Protein AF-A0A530BGV4-F1 (afdb_monomer_lite)

Secondary structure (DSSP, 8-state):
---HHHHHHTEEEEEE-TTEEEEEEETTEEEEEEPSEEEEEE-GGG-EEEEEEESSS-----TT----

Sequence (68 aa):
MKTILEKALGRQRVLVKENERAVALYKGEIQAVLMPGEHWLANRRGNLEISRHDLKNPEFVSAYEKAL

Structure (mmCIF, N/CA/C/O backbone):
data_AF-A0A530BGV4-F1
#
_entry.id   AF-A0A530BGV4-F1
#
loop_
_atom_site.group_PDB
_atom_site.id
_atom_site.type_symbol
_atom_site.label_atom_id
_atom_site.label_alt_id
_atom_site.label_comp_id
_atom_site.label_asym_id
_atom_site.label_entity_id
_atom_site.label_seq_id
_atom_site.pdbx_PDB_ins_code
_atom_site.Cartn_x
_atom_site.Cartn_y
_atom_site.Cartn_z
_atom_site.occupancy
_atom_site.B_iso_or_equiv
_atom_site.auth_seq_id
_atom_site.auth_comp_id
_atom_site.auth_asym_id
_atom_site.auth_atom_id
_atom_site.pdbx_PDB_model_num
ATOM 1 N N . MET A 1 1 ? -13.219 -7.811 -7.598 1.00 49.31 1 MET A N 1
ATOM 2 C CA . MET A 1 1 ? -14.367 -8.172 -6.738 1.00 49.31 1 MET A CA 1
ATOM 3 C C . MET A 1 1 ? -13.784 -8.704 -5.430 1.00 49.31 1 MET A C 1
ATOM 5 O O . MET A 1 1 ? -12.999 -9.637 -5.508 1.00 49.31 1 MET A O 1
ATOM 9 N N . LYS A 1 2 ? -14.024 -8.059 -4.277 1.00 59.41 2 LYS A N 1
ATOM 10 C CA . LYS A 1 2 ? -13.489 -8.535 -2.982 1.00 59.41 2 LYS A CA 1
ATOM 11 C C . LYS A 1 2 ? -14.230 -9.816 -2.598 1.00 59.41 2 LYS A C 1
ATOM 13 O O . LYS A 1 2 ? -15.461 -9.811 -2.586 1.00 59.41 2 LYS A O 1
ATOM 18 N N . THR A 1 3 ? -13.511 -10.893 -2.323 1.00 75.06 3 THR A N 1
ATOM 19 C CA . THR A 1 3 ? -14.116 -12.165 -1.912 1.00 75.06 3 THR A CA 1
ATOM 20 C C . THR A 1 3 ? -14.751 -12.028 -0.524 1.00 75.06 3 THR A C 1
ATOM 22 O O . THR A 1 3 ? -14.339 -11.204 0.297 1.00 75.06 3 THR A O 1
ATOM 25 N N . ILE A 1 4 ? -15.775 -12.836 -0.237 1.00 70.38 4 ILE A N 1
ATOM 26 C CA . ILE A 1 4 ? -16.428 -12.875 1.086 1.00 70.38 4 ILE A CA 1
ATOM 27 C C . ILE A 1 4 ? -15.395 -13.189 2.186 1.00 70.38 4 ILE A C 1
ATOM 29 O O . ILE A 1 4 ? -15.449 -12.619 3.275 1.00 70.38 4 ILE A O 1
ATOM 33 N N . LEU A 1 5 ? -14.398 -14.016 1.860 1.00 65.38 5 LEU A N 1
ATOM 34 C CA . LEU A 1 5 ? -13.292 -14.379 2.741 1.00 65.38 5 LEU A CA 1
ATOM 35 C C . LEU A 1 5 ? -12.399 -13.179 3.102 1.00 65.38 5 LEU A C 1
ATOM 37 O O . LEU A 1 5 ? -12.042 -13.014 4.264 1.00 65.38 5 LEU A O 1
ATOM 41 N N . GLU A 1 6 ? -12.086 -12.296 2.150 1.00 63.09 6 GLU A N 1
ATOM 42 C CA . GLU A 1 6 ? -11.308 -11.072 2.407 1.00 63.09 6 GLU A CA 1
ATOM 43 C C . GLU A 1 6 ? -12.045 -10.102 3.339 1.00 63.09 6 GLU A C 1
ATOM 45 O O . GLU A 1 6 ? -11.434 -9.516 4.239 1.00 63.09 6 GLU A O 1
ATOM 50 N N . LYS A 1 7 ? -13.372 -9.978 3.175 1.00 66.25 7 LYS A N 1
ATOM 51 C CA . LYS A 1 7 ? -14.224 -9.205 4.094 1.00 66.25 7 LYS A CA 1
ATOM 52 C C . LYS A 1 7 ? -14.235 -9.807 5.502 1.00 66.25 7 LYS A C 1
ATOM 54 O O . LYS A 1 7 ? -14.149 -9.053 6.467 1.00 66.25 7 LYS A O 1
ATOM 59 N N . ALA A 1 8 ? -14.313 -11.132 5.619 1.00 68.56 8 ALA A N 1
ATOM 60 C CA . ALA A 1 8 ? -14.344 -11.828 6.905 1.00 68.56 8 ALA A CA 1
ATOM 61 C C . ALA A 1 8 ? -12.989 -11.794 7.637 1.00 68.56 8 ALA A C 1
ATOM 63 O O . ALA A 1 8 ? -12.936 -11.534 8.836 1.00 68.56 8 ALA A O 1
ATOM 64 N N . LEU A 1 9 ? -11.880 -12.000 6.917 1.00 76.44 9 LEU A N 1
ATOM 65 C CA . LEU A 1 9 ? -10.526 -11.999 7.486 1.00 76.44 9 LEU A CA 1
ATOM 66 C C . LEU A 1 9 ? -10.002 -10.587 7.787 1.00 76.44 9 LEU A C 1
ATOM 68 O O . LEU A 1 9 ? -8.992 -10.435 8.479 1.00 76.44 9 LEU A O 1
ATOM 72 N N . GLY A 1 10 ? -10.667 -9.550 7.266 1.00 87.19 10 GLY A N 1
ATOM 73 C CA . GLY A 1 10 ? -10.215 -8.170 7.384 1.00 87.19 10 GLY A CA 1
ATOM 74 C C . GLY A 1 10 ? -8.823 -8.000 6.788 1.00 87.19 10 GLY A C 1
ATOM 75 O O . GLY A 1 10 ? -7.965 -7.379 7.413 1.00 87.19 10 GLY A O 1
ATOM 76 N N . ARG A 1 11 ? -8.587 -8.602 5.617 1.00 89.44 11 ARG A N 1
ATOM 77 C CA . ARG A 1 11 ? -7.346 -8.477 4.849 1.00 89.44 11 ARG A CA 1
ATOM 78 C C . ARG A 1 11 ? -7.632 -7.872 3.483 1.00 89.44 11 ARG A C 1
ATOM 80 O O . ARG A 1 11 ? -8.682 -8.106 2.894 1.00 89.44 11 ARG A O 1
ATOM 87 N N . GLN A 1 12 ? -6.685 -7.092 2.985 1.00 91.38 12 GLN A N 1
ATOM 88 C CA . GLN A 1 12 ? -6.731 -6.492 1.662 1.00 91.38 12 GLN A CA 1
ATOM 89 C C . GLN A 1 12 ? -5.447 -6.823 0.912 1.00 91.38 12 GLN A C 1
ATOM 91 O O . GLN A 1 12 ? -4.350 -6.619 1.433 1.00 91.38 12 GLN A O 1
ATOM 96 N N . ARG A 1 13 ? -5.599 -7.301 -0.324 1.00 94.12 13 ARG A N 1
ATOM 97 C CA . ARG A 1 13 ? -4.484 -7.451 -1.252 1.00 94.12 13 ARG A CA 1
ATOM 98 C C . ARG A 1 13 ? -4.122 -6.102 -1.871 1.00 94.12 13 ARG A C 1
ATOM 100 O O . ARG A 1 13 ? -5.000 -5.385 -2.354 1.00 94.12 13 ARG A O 1
ATOM 107 N N . VAL A 1 14 ? -2.837 -5.772 -1.863 1.00 94.88 14 VAL A N 1
ATOM 108 C CA . VAL A 1 14 ? -2.269 -4.551 -2.439 1.00 94.88 14 VAL A CA 1
ATOM 109 C C . VAL A 1 14 ? -1.166 -4.944 -3.413 1.00 94.88 14 VAL A C 1
ATOM 111 O O . VAL A 1 14 ? -0.161 -5.521 -3.013 1.00 94.88 14 VAL A O 1
ATOM 114 N N . LEU A 1 15 ? -1.362 -4.627 -4.692 1.00 96.94 15 LEU A N 1
ATOM 115 C CA . LEU A 1 15 ? -0.335 -4.756 -5.723 1.00 96.94 15 LEU A CA 1
ATOM 116 C C . LEU A 1 15 ? 0.442 -3.438 -5.826 1.00 96.94 15 LEU A C 1
ATOM 118 O O . LEU A 1 15 ? -0.166 -2.373 -5.984 1.00 96.94 15 LEU A O 1
ATOM 122 N N . VAL A 1 16 ? 1.766 -3.516 -5.738 1.00 96.50 16 VAL A N 1
ATOM 123 C CA . VAL A 1 16 ? 2.707 -2.403 -5.931 1.00 96.50 16 VAL A CA 1
ATOM 124 C C . VAL A 1 16 ? 3.506 -2.683 -7.200 1.00 96.50 16 VAL A C 1
ATOM 126 O O . VAL A 1 16 ? 4.070 -3.769 -7.340 1.00 96.50 16 VAL A O 1
ATOM 129 N N . LYS A 1 17 ? 3.516 -1.741 -8.148 1.00 95.25 17 LYS A N 1
ATOM 130 C CA . LYS A 1 17 ? 4.249 -1.907 -9.413 1.00 95.25 17 LYS A CA 1
ATOM 131 C C . LYS A 1 17 ? 5.752 -1.735 -9.204 1.00 95.25 17 LYS A C 1
ATOM 133 O O . LYS A 1 17 ? 6.176 -1.130 -8.229 1.00 95.25 17 LYS A O 1
ATOM 138 N N . GLU A 1 18 ? 6.552 -2.214 -10.153 1.00 93.25 18 GLU A N 1
ATOM 139 C CA . GLU A 1 18 ? 8.018 -2.075 -10.124 1.00 93.25 18 GLU A CA 1
ATOM 140 C C . GLU A 1 18 ? 8.491 -0.625 -10.036 1.00 93.25 18 GLU A C 1
ATOM 142 O O . GLU A 1 18 ? 9.461 -0.326 -9.344 1.00 93.25 18 GLU A O 1
ATOM 147 N N . ASN A 1 19 ? 7.773 0.283 -10.694 1.00 92.50 19 ASN A N 1
ATOM 148 C CA . ASN A 1 19 ? 8.055 1.707 -10.659 1.00 92.50 19 ASN A CA 1
ATOM 149 C C . ASN A 1 19 ? 7.349 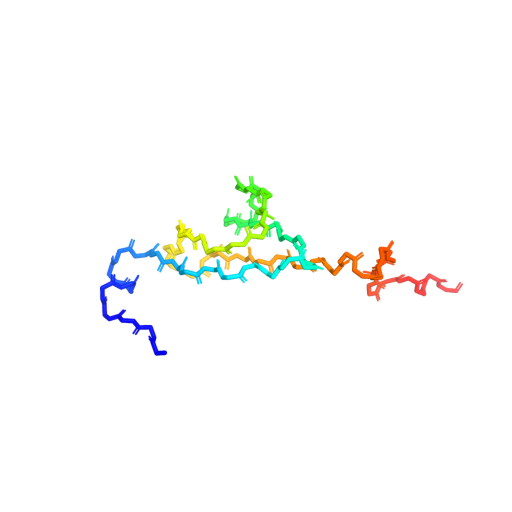2.441 -9.515 1.00 92.50 19 ASN A C 1
ATOM 151 O O . ASN A 1 19 ? 7.246 3.656 -9.570 1.00 92.50 19 ASN A O 1
ATOM 155 N N . GLU A 1 20 ? 6.814 1.745 -8.519 1.00 91.44 20 GLU A N 1
ATOM 156 C CA . GLU A 1 20 ? 6.110 2.369 -7.404 1.00 91.44 20 GLU A CA 1
ATOM 157 C C . GLU A 1 20 ? 6.747 1.956 -6.069 1.00 91.44 20 GLU A C 1
ATOM 159 O O . GLU A 1 20 ? 7.205 0.827 -5.875 1.00 91.44 20 GLU A O 1
ATOM 164 N N . 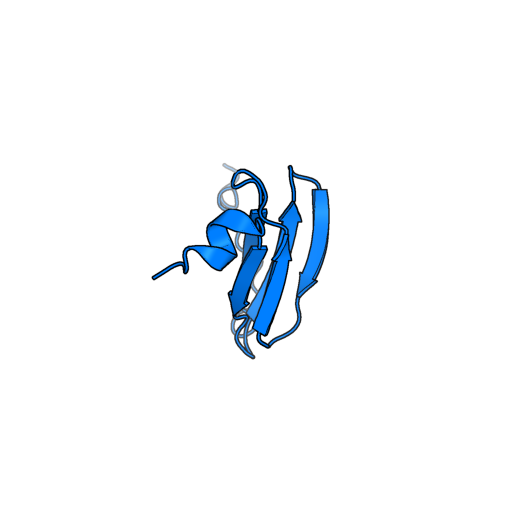ARG A 1 21 ? 6.725 2.873 -5.103 1.00 91.12 21 ARG A N 1
ATOM 165 C CA . ARG A 1 21 ? 6.790 2.556 -3.672 1.00 91.12 21 ARG A CA 1
ATOM 166 C C . ARG A 1 21 ? 5.447 2.855 -3.051 1.00 91.12 21 ARG A C 1
ATOM 168 O O . ARG A 1 21 ? 4.738 3.751 -3.500 1.00 91.12 21 ARG A O 1
ATOM 175 N N . ALA A 1 22 ? 5.105 2.129 -1.996 1.00 94.88 22 ALA A N 1
ATOM 176 C CA . ALA A 1 22 ? 3.907 2.438 -1.240 1.00 94.88 22 ALA A CA 1
ATOM 177 C C . ALA A 1 22 ? 4.177 2.437 0.261 1.00 94.88 22 ALA A C 1
ATOM 179 O O . ALA A 1 22 ? 4.902 1.583 0.759 1.00 94.88 22 ALA A O 1
ATOM 180 N N . VAL A 1 23 ? 3.571 3.371 0.985 1.00 96.31 23 VAL A N 1
ATOM 181 C CA . VAL A 1 23 ? 3.531 3.374 2.448 1.00 96.31 23 VAL A CA 1
ATOM 182 C C . VAL A 1 23 ? 2.147 2.906 2.870 1.00 96.31 23 VAL A C 1
ATOM 184 O O . VAL A 1 23 ? 1.136 3.469 2.446 1.00 96.31 23 VAL A O 1
ATOM 187 N N . ALA A 1 24 ? 2.107 1.849 3.674 1.00 96.62 24 ALA A N 1
ATOM 188 C CA . ALA A 1 24 ? 0.887 1.341 4.272 1.00 96.62 24 ALA A CA 1
ATOM 189 C C . ALA A 1 24 ? 0.676 1.992 5.638 1.00 96.62 24 ALA A C 1
ATOM 191 O O . ALA A 1 24 ? 1.507 1.843 6.539 1.00 96.62 24 ALA A O 1
ATOM 192 N N . LEU A 1 25 ? -0.452 2.677 5.782 1.00 96.31 25 LEU A N 1
ATOM 193 C CA . LEU A 1 25 ? -0.910 3.270 7.027 1.00 96.31 25 LEU A CA 1
ATOM 194 C C . LEU A 1 25 ? -2.090 2.452 7.545 1.00 96.31 25 LEU A C 1
ATOM 196 O O . LEU A 1 25 ? -3.054 2.212 6.816 1.00 96.31 25 LEU A O 1
ATOM 200 N N . TYR A 1 26 ? -2.035 2.026 8.800 1.00 94.44 26 TYR A N 1
ATOM 201 C CA . TYR A 1 26 ? -3.159 1.365 9.452 1.00 94.44 26 TYR A CA 1
ATOM 202 C C . TYR A 1 26 ? -3.581 2.179 10.665 1.00 94.44 26 TYR A C 1
ATOM 204 O O . TYR A 1 26 ? -2.812 2.328 11.609 1.00 94.44 26 TYR A O 1
ATOM 212 N N . LYS A 1 27 ? -4.810 2.711 10.633 1.00 94.00 27 LYS A N 1
ATOM 213 C CA . LYS A 1 27 ? -5.315 3.651 11.654 1.00 94.00 27 LYS A CA 1
ATOM 214 C C . LYS A 1 27 ? -4.405 4.879 11.848 1.00 94.00 27 LYS A C 1
ATOM 216 O O . LYS A 1 27 ? -4.214 5.333 12.970 1.00 94.00 27 LYS A O 1
ATOM 221 N N . GLY A 1 28 ? -3.837 5.391 10.757 1.00 92.75 28 GLY A N 1
ATOM 222 C CA . GLY A 1 28 ? -2.944 6.556 10.774 1.00 92.75 28 GLY A CA 1
ATOM 223 C C . GLY A 1 28 ? -1.491 6.262 11.163 1.00 92.75 28 GLY A C 1
ATOM 224 O O . GLY A 1 28 ? -0.660 7.160 11.076 1.00 92.75 28 GLY A O 1
ATOM 225 N N . GLU A 1 29 ? -1.150 5.027 11.540 1.00 94.19 29 GLU A N 1
ATOM 226 C CA . GLU A 1 29 ? 0.224 4.642 11.878 1.00 94.19 29 GLU A CA 1
ATOM 227 C C . GLU A 1 29 ? 0.921 3.959 10.702 1.00 94.19 29 GLU A C 1
ATOM 229 O O . GLU A 1 29 ? 0.325 3.123 10.015 1.00 94.19 29 GLU A O 1
ATOM 234 N N . ILE A 1 30 ? 2.203 4.276 10.486 1.00 95.12 30 ILE A N 1
ATOM 235 C CA . ILE A 1 30 ? 3.025 3.608 9.471 1.00 95.12 30 ILE A CA 1
ATOM 236 C C . ILE A 1 30 ? 3.218 2.153 9.885 1.00 95.12 30 ILE A C 1
ATOM 238 O O . ILE A 1 30 ? 3.909 1.850 10.853 1.00 95.12 30 ILE A O 1
ATOM 242 N N . GLN A 1 31 ? 2.630 1.249 9.110 1.00 94.12 31 GLN A N 1
ATOM 243 C CA . GLN A 1 31 ? 2.764 -0.184 9.324 1.00 94.12 31 GLN A CA 1
ATOM 244 C C . GLN A 1 31 ? 3.932 -0.763 8.523 1.00 94.12 31 GLN A C 1
ATOM 246 O O . GLN A 1 31 ? 4.640 -1.641 9.013 1.00 94.12 31 GLN A O 1
ATOM 251 N N . ALA A 1 32 ? 4.107 -0.318 7.275 1.00 94.12 32 ALA A N 1
ATOM 252 C CA . ALA A 1 32 ? 5.143 -0.832 6.387 1.00 94.12 32 ALA A CA 1
ATOM 253 C C . ALA A 1 32 ? 5.436 0.109 5.213 1.00 94.12 32 ALA A C 1
ATOM 255 O O . ALA A 1 32 ? 4.548 0.804 4.716 1.00 94.12 32 ALA A O 1
ATOM 256 N N . VAL A 1 33 ? 6.668 0.034 4.708 1.00 95.00 33 VAL A N 1
ATOM 257 C CA . VAL A 1 33 ? 7.038 0.506 3.369 1.00 95.00 33 VAL A CA 1
ATOM 258 C C . VAL A 1 33 ? 7.085 -0.710 2.449 1.00 95.00 33 VAL A C 1
ATOM 260 O O . VAL A 1 33 ? 7.832 -1.656 2.688 1.00 95.00 33 VAL A O 1
ATOM 263 N N . LEU A 1 34 ? 6.251 -0.711 1.415 1.00 95.81 34 LEU A N 1
ATOM 264 C CA . LEU A 1 34 ? 6.067 -1.828 0.502 1.00 95.81 34 LEU A CA 1
ATOM 265 C C . LEU A 1 34 ? 6.988 -1.702 -0.712 1.00 95.81 34 LEU A C 1
ATOM 267 O O . LEU A 1 34 ? 7.043 -0.671 -1.392 1.00 95.81 34 LEU A O 1
ATOM 271 N N . MET A 1 35 ? 7.669 -2.805 -1.007 1.00 94.94 35 MET A N 1
ATOM 272 C CA . MET A 1 35 ? 8.407 -3.011 -2.250 1.00 94.94 35 MET A CA 1
ATOM 273 C C . MET A 1 35 ? 7.450 -3.420 -3.388 1.00 94.94 35 MET A C 1
ATOM 275 O O . MET A 1 35 ? 6.319 -3.819 -3.098 1.00 94.94 35 MET A O 1
ATOM 279 N N . PRO A 1 36 ? 7.872 -3.375 -4.665 1.00 95.69 36 PRO A N 1
ATOM 280 C CA . PRO A 1 36 ? 7.134 -4.001 -5.756 1.00 95.69 36 PRO A CA 1
ATOM 281 C C . PRO A 1 36 ? 6.709 -5.436 -5.437 1.00 95.69 36 PRO A C 1
ATOM 283 O O . PRO A 1 36 ? 7.467 -6.191 -4.827 1.00 95.69 36 PRO A O 1
ATOM 286 N N . GLY A 1 37 ? 5.495 -5.802 -5.847 1.00 96.62 37 GLY A N 1
ATOM 287 C CA . GLY A 1 37 ? 4.915 -7.125 -5.620 1.00 96.62 37 GLY A CA 1
ATOM 288 C C . GLY A 1 37 ? 3.508 -7.094 -5.023 1.00 96.62 37 GLY A C 1
ATOM 289 O O . GLY A 1 37 ? 2.893 -6.037 -4.849 1.00 96.62 37 GLY A O 1
ATOM 290 N N . GLU A 1 38 ? 2.982 -8.285 -4.730 1.00 97.19 38 GLU A N 1
ATOM 291 C CA . GLU A 1 38 ? 1.685 -8.469 -4.074 1.00 97.19 38 GLU A CA 1
ATOM 292 C C . GLU A 1 38 ? 1.841 -8.600 -2.556 1.00 97.19 38 GLU A C 1
ATOM 294 O O . GLU A 1 38 ? 2.576 -9.453 -2.063 1.00 97.19 38 GLU A O 1
ATOM 299 N N . HIS A 1 39 ? 1.086 -7.792 -1.811 1.00 95.06 39 HIS A N 1
ATOM 300 C CA . HIS A 1 39 ? 1.109 -7.755 -0.348 1.00 95.06 39 HIS A CA 1
ATOM 301 C C . HIS A 1 39 ? -0.278 -8.014 0.227 1.00 95.06 39 HIS A C 1
ATOM 303 O O . HIS A 1 39 ? -1.276 -7.487 -0.265 1.00 95.06 39 HIS A O 1
ATOM 309 N N . TRP A 1 40 ? -0.342 -8.781 1.312 1.00 93.56 40 TRP A N 1
ATOM 310 C CA . TRP A 1 40 ? -1.574 -9.038 2.056 1.00 93.56 40 TRP A CA 1
ATOM 311 C C . TRP A 1 40 ? -1.551 -8.287 3.382 1.00 93.56 40 TRP A C 1
ATOM 313 O O . TRP A 1 40 ? -0.872 -8.692 4.324 1.00 93.56 40 TRP A O 1
ATOM 323 N N . LEU A 1 41 ? -2.318 -7.203 3.466 1.00 93.88 41 LEU A N 1
ATOM 324 C C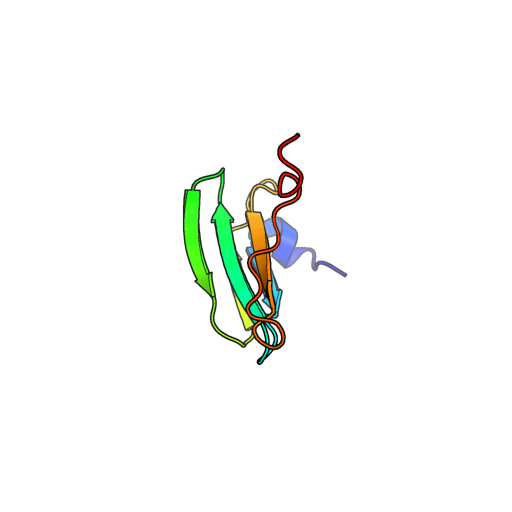A . LEU A 1 41 ? -2.304 -6.296 4.612 1.00 93.88 41 LEU A CA 1
ATOM 325 C C . LEU A 1 41 ? -3.578 -6.405 5.436 1.00 93.88 41 LEU A C 1
ATOM 327 O O . LEU A 1 41 ? -4.648 -6.734 4.921 1.00 93.88 41 LEU A O 1
ATOM 331 N N . ALA A 1 42 ? -3.468 -6.116 6.731 1.00 90.75 42 ALA A N 1
ATOM 332 C CA . ALA A 1 42 ? -4.636 -6.008 7.590 1.00 90.75 42 ALA A CA 1
ATOM 333 C C . ALA A 1 42 ? -5.454 -4.773 7.185 1.00 90.75 42 ALA A C 1
ATOM 335 O O . ALA A 1 42 ? -4.939 -3.668 7.091 1.00 90.75 42 ALA A O 1
ATOM 336 N N . ASN A 1 43 ? -6.748 -4.967 6.965 1.00 91.88 43 ASN A N 1
ATOM 337 C CA . ASN A 1 43 ? -7.713 -3.910 6.701 1.00 91.88 43 ASN A CA 1
ATOM 338 C C . ASN A 1 43 ? -9.028 -4.179 7.448 1.00 91.88 43 ASN A C 1
ATOM 340 O O . ASN A 1 43 ? -10.122 -4.207 6.874 1.00 91.88 43 ASN A O 1
ATOM 344 N N . ARG A 1 44 ? -8.934 -4.435 8.757 1.00 86.44 44 ARG A N 1
ATOM 345 C CA . ARG A 1 44 ? -10.132 -4.582 9.588 1.00 86.44 44 ARG A CA 1
ATOM 346 C C . ARG A 1 44 ? -10.845 -3.235 9.674 1.00 86.44 44 ARG A C 1
ATOM 348 O O . ARG A 1 44 ? -10.230 -2.214 9.986 1.00 86.44 44 ARG A O 1
ATOM 355 N N . ARG A 1 45 ? -12.158 -3.256 9.428 1.00 86.19 45 ARG A N 1
ATOM 356 C CA . ARG A 1 45 ? -13.033 -2.072 9.458 1.00 86.19 45 ARG A CA 1
ATOM 357 C C . ARG A 1 45 ? -12.630 -0.953 8.480 1.00 86.19 45 ARG A C 1
ATOM 359 O O . ARG A 1 45 ? -13.060 0.173 8.672 1.00 86.19 45 ARG A O 1
ATOM 366 N N . GLY A 1 46 ? -11.839 -1.248 7.444 1.00 88.06 46 GLY A N 1
ATOM 367 C CA . GLY A 1 46 ? -11.553 -0.280 6.379 1.00 88.06 46 GLY A CA 1
ATOM 368 C C . GLY A 1 46 ? -10.495 0.783 6.700 1.00 88.06 46 GLY A C 1
ATOM 369 O O . GLY A 1 46 ? -10.433 1.763 5.974 1.00 88.06 46 GLY A O 1
ATOM 370 N N . ASN A 1 47 ? -9.675 0.607 7.744 1.00 92.19 47 ASN A N 1
ATOM 371 C CA . ASN A 1 47 ? -8.694 1.612 8.194 1.00 92.19 47 ASN A CA 1
ATOM 372 C C . ASN A 1 47 ? -7.312 1.523 7.514 1.00 92.19 47 ASN A C 1
ATOM 374 O O . ASN A 1 47 ? -6.349 2.081 8.039 1.00 92.19 47 ASN A O 1
ATOM 378 N N . LEU A 1 48 ? -7.174 0.745 6.436 1.00 95.00 48 LEU A N 1
ATOM 379 C CA . LEU A 1 48 ? -5.931 0.666 5.667 1.00 95.00 48 LEU A CA 1
ATOM 380 C C . LEU A 1 48 ? -5.910 1.749 4.588 1.00 95.00 48 LEU A C 1
ATOM 382 O O . LEU A 1 48 ? -6.736 1.727 3.672 1.00 95.00 48 LEU A O 1
ATOM 386 N N . GLU A 1 49 ? -4.901 2.604 4.646 1.00 95.94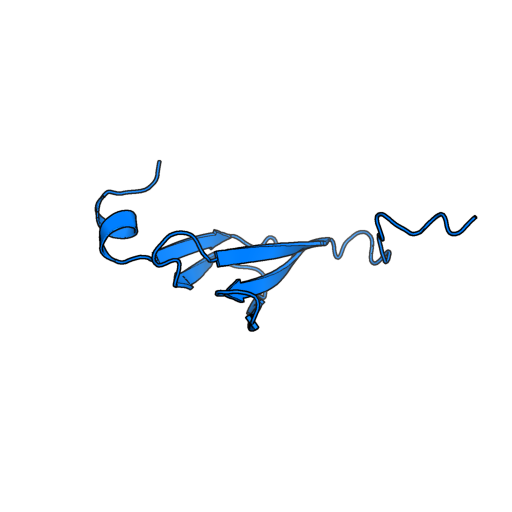 49 GLU A N 1
ATOM 387 C CA . GLU A 1 49 ? -4.593 3.613 3.638 1.00 95.94 49 GLU A CA 1
ATOM 388 C C . GLU A 1 49 ? -3.260 3.275 2.963 1.00 95.94 49 GLU A C 1
ATOM 390 O O . GLU A 1 49 ? -2.328 2.781 3.601 1.00 95.94 49 GLU A O 1
ATOM 395 N N . ILE A 1 50 ? -3.175 3.504 1.651 1.00 96.12 50 ILE A N 1
ATOM 396 C CA . ILE A 1 50 ? -1.982 3.218 0.849 1.00 96.12 50 ILE A CA 1
ATOM 397 C C . ILE A 1 50 ? -1.562 4.506 0.146 1.00 96.12 50 ILE A C 1
ATOM 399 O O . ILE A 1 50 ? -2.194 4.902 -0.833 1.00 96.12 50 ILE A O 1
ATOM 403 N N . SER A 1 51 ? -0.484 5.128 0.621 1.00 94.81 51 SER A N 1
ATOM 404 C CA . SER A 1 51 ? 0.163 6.246 -0.072 1.00 94.81 51 SER A CA 1
ATOM 405 C C . SER A 1 51 ? 1.118 5.691 -1.121 1.00 94.81 51 SER A C 1
ATOM 407 O O . SER A 1 51 ? 2.004 4.914 -0.773 1.00 94.81 51 SER A O 1
ATOM 409 N N . ARG A 1 52 ? 0.938 6.040 -2.398 1.00 92.50 52 ARG A N 1
ATOM 410 C CA . ARG A 1 52 ? 1.769 5.549 -3.510 1.00 92.50 52 ARG A CA 1
ATOM 411 C C . ARG A 1 52 ? 2.684 6.651 -4.023 1.00 92.50 52 ARG A C 1
ATOM 413 O O . ARG A 1 52 ? 2.254 7.788 -4.164 1.00 92.50 52 ARG A O 1
ATOM 420 N N . HIS A 1 53 ? 3.909 6.274 -4.353 1.00 88.69 53 HIS A N 1
ATOM 421 C CA . HIS A 1 53 ? 4.944 7.154 -4.875 1.00 88.69 53 HIS A CA 1
ATOM 422 C C . HIS A 1 53 ? 5.500 6.542 -6.159 1.00 88.69 53 HIS A C 1
ATOM 424 O O . HIS A 1 53 ? 5.979 5.406 -6.134 1.00 88.69 53 HIS A O 1
ATOM 430 N N . ASP A 1 54 ? 5.410 7.267 -7.274 1.00 87.38 54 ASP A N 1
ATOM 431 C CA . ASP A 1 54 ? 6.046 6.858 -8.527 1.00 87.38 54 ASP A CA 1
ATOM 432 C C . ASP A 1 54 ? 7.561 7.076 -8.415 1.00 87.38 54 ASP A C 1
ATOM 434 O O . ASP A 1 54 ? 8.029 8.095 -7.917 1.00 87.38 54 ASP A O 1
ATOM 438 N N . LEU A 1 55 ? 8.330 6.089 -8.851 1.00 84.19 55 LEU A N 1
ATOM 439 C CA . LEU A 1 55 ? 9.785 6.132 -8.916 1.00 84.19 55 LEU A CA 1
ATOM 440 C C . LEU A 1 55 ? 10.291 6.598 -10.283 1.00 84.19 55 LEU A C 1
ATOM 442 O O . LEU A 1 55 ? 11.468 6.931 -10.395 1.00 84.19 55 LEU A O 1
ATOM 446 N N . LYS A 1 56 ? 9.447 6.603 -11.326 1.00 81.25 56 LYS A N 1
ATOM 447 C CA . LYS A 1 56 ? 9.827 7.119 -12.655 1.00 81.25 56 LYS A CA 1
ATOM 448 C C . LYS A 1 56 ? 10.060 8.619 -12.628 1.00 81.25 56 LYS A C 1
ATOM 450 O O . LYS A 1 56 ? 10.985 9.093 -13.276 1.00 81.25 56 LYS A O 1
ATOM 455 N N . ASN A 1 57 ? 9.241 9.325 -11.859 1.00 73.06 57 ASN A N 1
ATOM 456 C CA . ASN A 1 57 ? 9.396 10.743 -11.598 1.00 73.06 57 ASN A CA 1
ATOM 457 C C . ASN A 1 57 ? 9.602 10.887 -10.086 1.00 73.06 57 ASN A C 1
ATOM 459 O O . ASN A 1 57 ? 8.616 10.927 -9.352 1.00 73.06 57 ASN A O 1
ATOM 463 N N . PRO A 1 58 ? 10.853 10.897 -9.587 1.00 63.41 58 PRO A N 1
ATOM 464 C CA . PRO A 1 58 ? 11.155 11.046 -8.163 1.00 63.41 58 PRO A CA 1
ATOM 465 C C . PRO A 1 58 ? 10.943 12.498 -7.696 1.00 63.41 58 PRO A C 1
ATOM 467 O O . PRO A 1 58 ? 11.764 13.066 -6.981 1.00 63.41 58 PRO A O 1
ATOM 470 N N . GLU A 1 59 ? 9.860 13.122 -8.146 1.00 65.75 59 GLU A N 1
ATOM 471 C CA . GLU A 1 59 ? 9.461 14.467 -7.773 1.00 65.75 59 GLU A CA 1
ATOM 472 C C . GLU A 1 59 ? 8.622 14.411 -6.493 1.00 65.75 59 GLU A C 1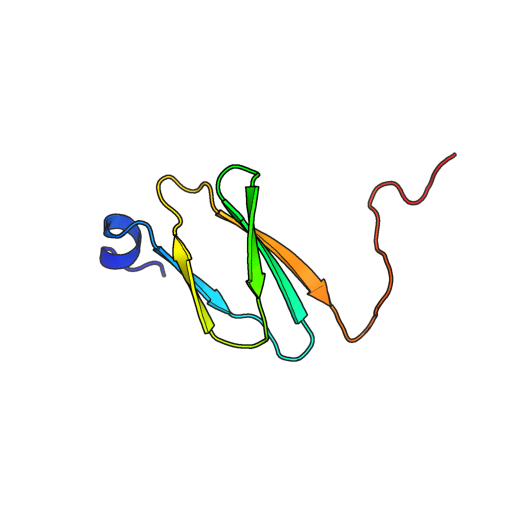
ATOM 474 O O . GLU A 1 59 ? 7.704 13.601 -6.335 1.00 65.75 59 GLU A O 1
ATOM 479 N N . PHE A 1 60 ? 8.983 15.254 -5.530 1.00 61.16 60 PHE A N 1
ATOM 480 C CA . PHE A 1 60 ? 8.165 15.492 -4.353 1.00 61.16 60 PHE A CA 1
ATOM 481 C C . PHE A 1 60 ? 6.924 16.261 -4.809 1.00 61.16 60 PHE A C 1
ATOM 483 O O . PHE A 1 60 ? 7.032 17.434 -5.124 1.00 61.16 60 PHE A O 1
ATOM 490 N N . VAL A 1 61 ? 5.766 15.599 -4.883 1.00 62.53 61 VAL A N 1
ATOM 491 C CA . VAL A 1 61 ? 4.496 16.243 -5.254 1.00 62.53 61 VAL A CA 1
ATOM 492 C C . VAL A 1 61 ? 3.722 16.570 -3.981 1.00 62.53 61 VAL A C 1
ATOM 494 O O . VAL A 1 61 ? 3.170 15.672 -3.340 1.00 62.53 61 VAL A O 1
ATOM 497 N N . SER A 1 62 ? 3.662 17.849 -3.607 1.00 57.00 62 SER A N 1
ATOM 498 C CA . SER A 1 62 ? 2.798 18.320 -2.518 1.00 57.00 62 SER A CA 1
ATOM 499 C C . SER A 1 62 ? 1.583 19.064 -3.071 1.00 57.00 62 SER A C 1
ATOM 501 O O . SER A 1 62 ? 1.702 19.989 -3.868 1.00 57.00 62 SER A O 1
ATOM 503 N N . ALA A 1 63 ? 0.382 18.734 -2.584 1.00 57.41 63 ALA A N 1
ATOM 504 C CA . ALA A 1 63 ? -0.832 19.501 -2.895 1.00 57.41 63 ALA A CA 1
ATOM 505 C C . ALA A 1 63 ? -0.784 20.959 -2.376 1.00 57.41 63 ALA A C 1
ATOM 507 O O . ALA A 1 63 ? -1.637 21.768 -2.732 1.00 57.41 63 ALA A O 1
ATOM 508 N N . TYR A 1 64 ? 0.212 21.291 -1.549 1.00 57.25 64 TYR A N 1
ATOM 509 C CA . TYR A 1 64 ? 0.441 22.609 -0.955 1.00 57.25 64 TYR A CA 1
ATOM 510 C C . TYR A 1 64 ? 1.675 23.312 -1.534 1.00 57.25 64 TYR A C 1
ATOM 512 O O . TYR A 1 64 ? 2.123 24.315 -0.989 1.00 57.25 64 TYR A O 1
ATOM 520 N N . GLU A 1 65 ? 2.252 22.788 -2.619 1.00 53.28 65 GLU A N 1
ATOM 521 C CA . GLU A 1 65 ? 3.522 23.273 -3.177 1.00 53.28 65 GLU A CA 1
ATOM 522 C C . GLU A 1 65 ? 3.450 24.690 -3.759 1.00 53.28 65 GLU A C 1
ATOM 524 O O . GLU A 1 65 ? 4.472 25.340 -3.954 1.00 53.28 65 GLU A O 1
ATOM 529 N N . LYS A 1 66 ? 2.243 25.236 -3.934 1.00 55.41 66 LYS A N 1
ATOM 530 C CA . LYS A 1 66 ? 2.060 26.683 -4.048 1.00 55.41 66 LYS A CA 1
ATOM 531 C C . LYS A 1 66 ? 1.844 27.285 -2.664 1.00 55.41 66 LYS A C 1
ATOM 533 O O . LYS A 1 66 ? 0.718 27.601 -2.283 1.00 55.41 66 LYS A O 1
ATOM 538 N N . ALA A 1 67 ? 2.930 27.448 -1.917 1.00 55.62 67 ALA A N 1
ATOM 539 C CA . ALA A 1 67 ? 2.967 28.494 -0.907 1.00 55.62 67 ALA A CA 1
ATOM 540 C C . ALA A 1 67 ? 3.001 29.848 -1.645 1.00 55.62 67 ALA A C 1
ATOM 542 O O . ALA A 1 67 ? 3.896 30.052 -2.460 1.00 55.62 67 ALA A O 1
ATOM 543 N N . LEU A 1 68 ? 1.959 30.656 -1.397 1.00 51.94 68 LEU A N 1
ATOM 544 C CA . LEU A 1 68 ? 1.721 32.077 -1.732 1.00 51.94 68 LEU A CA 1
ATOM 545 C C . LEU A 1 68 ? 2.687 32.771 -2.708 1.00 51.94 68 LEU A C 1
ATOM 547 O O . LEU A 1 68 ? 3.853 33.009 -2.328 1.00 51.94 68 LEU 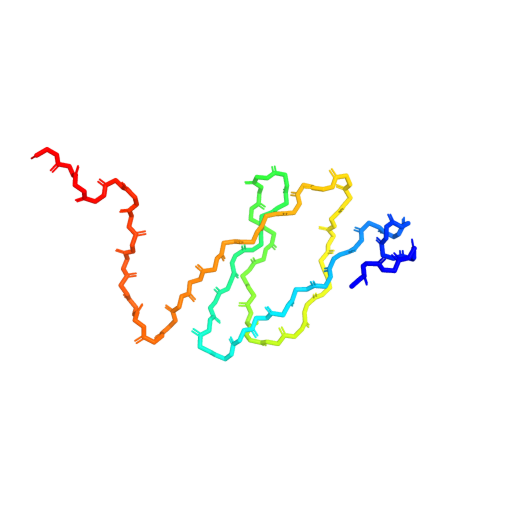A O 1
#

Foldseek 3Di:
DQDPVCLVQQKDKDAAAQQKWKFKAAQNHGPDIDHGDIDIDHHHPNRIDIDMDGNVPNDDDDPPVPDD

Radius of gyration: 14.29 Å; chains: 1; bounding box: 28×46×24 Å

pLDDT: mean 83.44, std 15.04, range [49.31, 97.19]